Protein AF-A0A8T5L6V1-F1 (afdb_monomer)

Sequence (88 aa):
MSSFEILATRFDVRKLDKICNAKDCTSLPAKEIVLYELEHRTFKKRELASIFLCAVHAALMPEVMNEIRKDAPEDRSIERKGYDLVYQ

Mean predicted aligned error: 5.0 Å

Structure (mmCIF, N/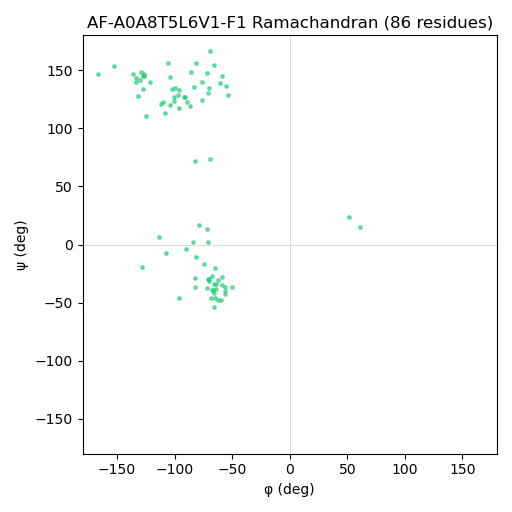CA/C/O backbone):
data_AF-A0A8T5L6V1-F1
#
_entry.id   AF-A0A8T5L6V1-F1
#
loop_
_atom_site.group_PDB
_atom_site.id
_atom_site.type_symbol
_atom_site.label_atom_id
_atom_site.label_alt_id
_atom_site.label_comp_id
_atom_site.label_asym_id
_atom_site.label_entity_id
_atom_site.label_seq_id
_atom_site.pdbx_PDB_ins_code
_atom_site.Cartn_x
_atom_site.Cartn_y
_atom_site.Cartn_z
_atom_site.occupancy
_atom_site.B_iso_or_equiv
_atom_site.auth_seq_id
_atom_site.auth_comp_id
_atom_site.auth_asym_id
_atom_site.auth_atom_id
_atom_site.pdbx_PDB_model_num
ATOM 1 N N . MET A 1 1 ? -18.183 1.270 2.147 1.00 64.12 1 MET A N 1
ATOM 2 C CA . MET A 1 1 ? -16.982 0.765 1.458 1.00 64.12 1 MET A CA 1
ATOM 3 C C . MET A 1 1 ? -15.876 0.681 2.496 1.00 64.12 1 MET A C 1
ATOM 5 O O . MET A 1 1 ? -15.754 1.610 3.285 1.00 64.12 1 MET A O 1
ATOM 9 N N . SER A 1 2 ? -15.170 -0.439 2.600 1.00 79.56 2 SER A N 1
ATOM 10 C CA . SER A 1 2 ? -14.071 -0.607 3.557 1.00 79.56 2 SER A CA 1
ATOM 11 C C . SER A 1 2 ? -12.776 0.013 3.025 1.00 79.56 2 SER A C 1
ATOM 13 O O . SER A 1 2 ? -12.578 0.099 1.813 1.00 79.56 2 SER A O 1
ATOM 15 N N . SER A 1 3 ? -11.856 0.384 3.920 1.00 79.75 3 SER A N 1
ATOM 16 C CA . SER A 1 3 ? -10.518 0.884 3.566 1.00 79.75 3 SER A CA 1
ATOM 17 C C . SER A 1 3 ? -9.793 -0.035 2.572 1.00 79.75 3 SER A C 1
ATOM 19 O O . SER A 1 3 ? -9.125 0.439 1.660 1.00 79.75 3 SER A O 1
ATOM 21 N N . PHE A 1 4 ? -9.973 -1.354 2.698 1.00 79.75 4 PHE A N 1
ATOM 22 C CA . PHE A 1 4 ? -9.392 -2.336 1.782 1.00 79.75 4 PHE A CA 1
ATOM 23 C C . PHE A 1 4 ? -9.983 -2.260 0.365 1.00 79.75 4 PHE A C 1
ATOM 25 O O . PHE A 1 4 ? -9.244 -2.365 -0.607 1.00 79.75 4 PHE A O 1
ATOM 32 N N . GLU A 1 5 ? -11.291 -2.036 0.224 1.00 80.69 5 GLU A N 1
ATOM 33 C CA . GLU A 1 5 ? -11.949 -1.920 -1.088 1.00 80.69 5 GLU A CA 1
ATOM 34 C C . GLU A 1 5 ? -11.479 -0.675 -1.851 1.00 80.69 5 GLU A C 1
ATOM 36 O O . GLU A 1 5 ? -11.234 -0.744 -3.056 1.00 80.69 5 GLU A O 1
ATOM 41 N N . ILE A 1 6 ? -11.283 0.446 -1.148 1.00 78.69 6 ILE A N 1
ATOM 42 C CA . ILE A 1 6 ? -10.716 1.673 -1.728 1.00 78.69 6 ILE A CA 1
ATOM 43 C C . ILE A 1 6 ? -9.311 1.378 -2.269 1.00 78.69 6 ILE A C 1
ATOM 45 O O . ILE A 1 6 ? -9.011 1.683 -3.424 1.00 78.69 6 ILE A O 1
ATOM 49 N N . LEU A 1 7 ? -8.471 0.708 -1.472 1.00 79.88 7 LEU A N 1
ATOM 50 C CA . LEU A 1 7 ? -7.119 0.319 -1.879 1.00 79.88 7 LEU A CA 1
ATOM 51 C C . LEU A 1 7 ? -7.121 -0.634 -3.076 1.00 79.88 7 LEU A C 1
ATOM 53 O O . LEU A 1 7 ? -6.420 -0.374 -4.048 1.00 79.88 7 LEU A O 1
ATOM 57 N N . ALA A 1 8 ? -7.944 -1.682 -3.045 1.00 79.81 8 ALA A N 1
ATOM 58 C CA . ALA A 1 8 ? -8.066 -2.665 -4.121 1.00 79.81 8 ALA A CA 1
ATOM 59 C C . ALA A 1 8 ? -8.625 -2.085 -5.432 1.00 79.81 8 ALA A C 1
ATOM 61 O O . ALA A 1 8 ? -8.450 -2.668 -6.499 1.00 79.81 8 ALA A O 1
ATOM 62 N N . THR A 1 9 ? -9.313 -0.943 -5.364 1.00 77.56 9 THR A N 1
ATOM 63 C CA . THR A 1 9 ? -9.796 -0.228 -6.552 1.00 77.56 9 THR A CA 1
ATOM 64 C C . THR A 1 9 ? -8.699 0.644 -7.163 1.00 77.56 9 THR A C 1
ATOM 66 O O . THR A 1 9 ? -8.613 0.772 -8.383 1.00 77.56 9 THR A O 1
ATOM 69 N N . ARG A 1 10 ? -7.854 1.255 -6.321 1.00 75.62 10 ARG A N 1
ATOM 70 C CA . ARG A 1 10 ? -6.749 2.127 -6.756 1.00 75.62 10 ARG A CA 1
ATOM 71 C C . ARG A 1 10 ? -5.503 1.341 -7.174 1.00 75.62 10 ARG A C 1
ATOM 73 O O . ARG A 1 10 ? -4.753 1.809 -8.024 1.00 75.62 10 ARG A O 1
ATOM 80 N N . PHE A 1 11 ? -5.306 0.160 -6.598 1.00 74.75 11 PHE A N 1
ATOM 81 C CA . PHE A 1 11 ? -4.158 -0.713 -6.815 1.00 74.75 11 PHE A CA 1
ATOM 82 C C . PHE A 1 11 ? -4.629 -2.131 -7.121 1.00 74.75 11 PHE A C 1
ATOM 84 O O . PHE A 1 11 ? -5.566 -2.622 -6.498 1.00 74.75 11 PHE A O 1
ATOM 91 N N . ASP A 1 12 ? -3.960 -2.825 -8.037 1.00 76.81 12 ASP A N 1
ATOM 92 C CA . ASP A 1 12 ? -4.247 -4.231 -8.317 1.00 76.81 12 ASP A CA 1
ATOM 93 C C . ASP A 1 12 ? -3.535 -5.135 -7.297 1.00 76.81 12 ASP A C 1
ATOM 95 O O . ASP A 1 12 ? -2.527 -5.782 -7.578 1.00 76.81 12 ASP A O 1
ATOM 99 N N . VAL A 1 13 ? -4.032 -5.131 -6.055 1.00 75.50 13 VAL A N 1
ATOM 100 C CA . VAL A 1 13 ? -3.395 -5.776 -4.884 1.00 75.50 13 VAL A CA 1
ATOM 101 C C . VAL A 1 13 ? -3.613 -7.299 -4.834 1.00 75.50 13 VAL A C 1
ATOM 103 O O . VAL A 1 13 ? -3.483 -7.930 -3.788 1.00 75.50 13 VAL A O 1
ATOM 106 N N . ARG A 1 14 ? -4.021 -7.925 -5.942 1.00 64.56 14 ARG A N 1
ATOM 107 C CA . ARG A 1 14 ? -4.583 -9.286 -5.918 1.00 64.56 14 ARG A CA 1
ATOM 108 C C . ARG A 1 14 ? -3.537 -10.384 -5.707 1.00 64.56 14 ARG A C 1
ATOM 110 O O . ARG A 1 14 ? -3.933 -11.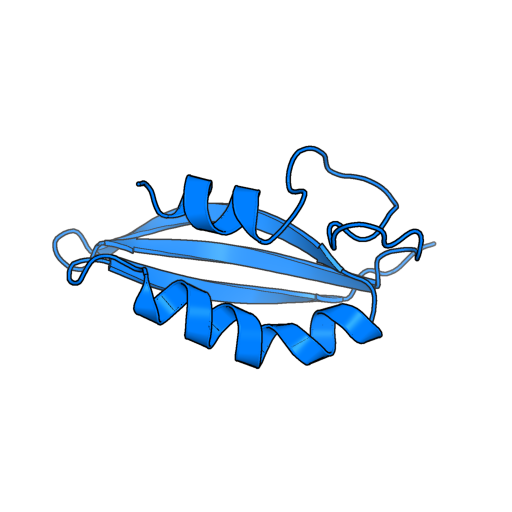495 -5.355 1.00 64.56 14 ARG A O 1
ATOM 117 N N . LYS A 1 15 ? -2.239 -10.105 -5.900 1.00 58.16 15 LYS A N 1
ATOM 118 C CA . LYS A 1 15 ? -1.127 -11.054 -5.700 1.00 58.16 15 LYS A CA 1
ATOM 119 C C . LYS A 1 15 ? 0.187 -10.343 -5.338 1.00 58.16 15 LYS A C 1
ATOM 121 O O . LYS A 1 15 ? 0.420 -9.202 -5.734 1.00 58.16 15 LYS A O 1
ATOM 126 N N . LEU A 1 16 ? 1.059 -11.069 -4.631 1.00 59.28 16 LEU A N 1
ATOM 127 C CA . LEU A 1 16 ? 2.499 -10.798 -4.519 1.00 59.28 16 LEU A CA 1
ATOM 128 C C . LEU A 1 16 ? 3.157 -11.076 -5.882 1.00 59.28 16 LEU A C 1
ATOM 130 O O . LEU A 1 16 ? 3.783 -12.117 -6.085 1.00 59.28 16 LEU A O 1
ATOM 134 N N . ASP A 1 17 ? 2.934 -10.190 -6.849 1.00 61.25 17 ASP A N 1
ATOM 135 C CA . ASP A 1 17 ? 3.497 -10.334 -8.187 1.00 61.25 17 ASP A CA 1
ATOM 136 C C . ASP A 1 17 ? 4.912 -9.746 -8.255 1.00 61.25 17 ASP A C 1
ATOM 138 O O . ASP A 1 17 ? 5.250 -8.755 -7.610 1.00 61.25 17 ASP A O 1
ATOM 142 N N . LYS A 1 18 ? 5.758 -10.332 -9.111 1.00 70.69 18 LYS A N 1
ATOM 143 C CA . LYS A 1 18 ? 7.061 -9.751 -9.491 1.00 70.69 18 LYS A CA 1
ATOM 144 C C . LYS A 1 18 ? 6.907 -8.527 -10.406 1.00 70.69 18 LYS A C 1
ATOM 146 O O . LYS A 1 18 ? 7.871 -8.115 -11.034 1.00 70.69 18 LYS A O 1
ATOM 151 N N . ILE A 1 19 ? 5.703 -7.977 -10.518 1.00 82.06 19 ILE A N 1
ATOM 152 C CA . ILE A 1 19 ? 5.336 -6.849 -11.368 1.00 82.06 19 ILE A CA 1
ATOM 153 C C . ILE A 1 19 ? 4.661 -5.810 -10.469 1.00 82.06 19 ILE A C 1
ATOM 155 O O . ILE A 1 19 ? 4.021 -6.149 -9.479 1.00 82.06 19 ILE A O 1
ATOM 159 N N . CYS A 1 20 ? 4.847 -4.535 -10.792 1.00 88.62 20 CYS A N 1
ATOM 160 C CA . CYS A 1 20 ? 4.226 -3.413 -10.104 1.00 88.62 20 CYS A CA 1
ATOM 161 C C . CYS A 1 20 ? 2.692 -3.566 -10.027 1.00 88.62 20 CYS A C 1
ATOM 163 O O . CYS A 1 20 ? 2.039 -3.700 -11.054 1.00 88.62 20 CYS A O 1
ATOM 165 N N . ASN A 1 21 ? 2.102 -3.438 -8.832 1.00 89.31 21 ASN A N 1
ATOM 166 C CA . ASN A 1 21 ? 0.648 -3.504 -8.600 1.00 89.31 21 ASN A CA 1
ATOM 167 C C . ASN A 1 21 ? -0.127 -2.277 -9.129 1.00 89.31 21 ASN A C 1
ATOM 169 O O . ASN A 1 21 ? -1.337 -2.163 -8.924 1.00 89.31 21 ASN A O 1
ATOM 173 N N . ALA A 1 22 ? 0.547 -1.314 -9.760 1.00 85.12 22 ALA A N 1
ATOM 174 C CA . ALA A 1 22 ? -0.134 -0.227 -10.455 1.00 85.12 22 ALA A CA 1
ATOM 175 C C . ALA A 1 22 ? -0.822 -0.774 -11.711 1.00 85.12 22 ALA A C 1
ATOM 177 O O . ALA A 1 22 ? -0.226 -1.535 -12.473 1.00 85.12 22 ALA A O 1
ATOM 178 N N . LYS A 1 23 ? -2.075 -0.368 -11.928 1.00 80.56 23 LYS A N 1
ATOM 179 C CA . LYS A 1 23 ? -2.872 -0.814 -13.070 1.00 80.56 23 LYS A CA 1
ATOM 180 C C . LYS A 1 23 ? -2.135 -0.538 -14.387 1.00 80.56 23 LYS A C 1
ATOM 182 O O . LYS A 1 23 ? -1.562 0.535 -14.556 1.00 80.56 23 LYS A O 1
ATOM 187 N N . ASP A 1 24 ? -2.154 -1.515 -15.290 1.00 81.06 24 ASP A N 1
ATOM 188 C CA . ASP A 1 24 ? -1.517 -1.454 -16.613 1.00 81.06 24 ASP A CA 1
ATOM 189 C C . ASP A 1 24 ? 0.019 -1.258 -16.583 1.00 81.06 24 ASP A C 1
ATOM 191 O O . ASP A 1 24 ? 0.635 -0.954 -17.605 1.00 81.06 24 ASP A O 1
ATOM 195 N N . CYS A 1 25 ? 0.673 -1.469 -15.431 1.00 87.38 25 CYS A N 1
ATOM 196 C CA . CYS A 1 25 ? 2.127 -1.422 -15.311 1.00 87.38 25 CYS A CA 1
ATOM 197 C C . CYS A 1 25 ? 2.743 -2.822 -15.403 1.00 87.38 25 CYS A C 1
ATOM 199 O O . CYS A 1 25 ? 2.333 -3.743 -14.707 1.00 87.38 25 CYS A O 1
ATOM 201 N N . THR A 1 26 ? 3.788 -2.968 -16.217 1.00 86.94 26 THR A N 1
ATOM 202 C CA . THR A 1 26 ? 4.533 -4.229 -16.389 1.00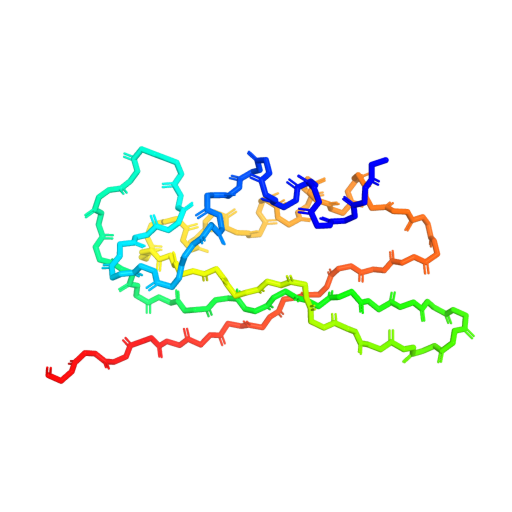 86.94 26 THR A CA 1
ATOM 203 C C . THR A 1 26 ? 5.970 -4.161 -15.866 1.00 86.94 26 THR A C 1
ATOM 205 O O . THR A 1 26 ? 6.748 -5.095 -16.043 1.00 86.94 26 THR A O 1
ATOM 208 N N . SER A 1 27 ? 6.348 -3.059 -15.209 1.00 90.69 27 SER A N 1
ATOM 209 C CA . SER A 1 27 ? 7.685 -2.891 -14.638 1.00 90.69 27 SER A CA 1
ATOM 210 C C . SER A 1 27 ? 7.889 -3.769 -13.407 1.00 90.69 27 SER A C 1
ATOM 212 O O . SER A 1 27 ? 6.966 -3.961 -12.613 1.00 90.69 27 SER A O 1
ATOM 214 N N . LEU A 1 28 ? 9.127 -4.221 -13.202 1.00 90.81 28 LEU A N 1
ATOM 215 C CA . LEU A 1 28 ? 9.521 -4.853 -11.947 1.00 90.81 28 LEU A CA 1
ATOM 216 C C . LEU A 1 28 ? 9.335 -3.859 -10.785 1.00 90.81 28 LEU A C 1
ATOM 218 O O . LEU A 1 28 ? 9.641 -2.666 -10.938 1.00 90.81 28 LEU A O 1
ATOM 222 N N . PRO A 1 29 ? 8.828 -4.315 -9.630 1.00 92.06 29 PRO A N 1
ATOM 223 C CA . PRO A 1 29 ? 8.762 -3.481 -8.455 1.00 92.06 29 PRO A CA 1
ATOM 224 C C . PRO A 1 29 ? 10.177 -3.148 -7.973 1.00 92.06 29 PRO A C 1
ATOM 226 O O . PRO A 1 29 ? 11.140 -3.832 -8.277 1.00 92.06 29 PRO A O 1
ATOM 229 N N . ALA A 1 30 ? 10.311 -2.033 -7.272 1.00 92.75 30 ALA A N 1
ATOM 230 C CA . ALA A 1 30 ? 11.559 -1.579 -6.660 1.00 92.75 30 ALA A CA 1
ATOM 231 C C . ALA A 1 30 ? 11.356 -1.241 -5.180 1.00 92.75 30 ALA A C 1
ATOM 233 O O . ALA A 1 30 ? 12.315 -1.186 -4.417 1.00 92.75 30 ALA A O 1
ATOM 234 N N . LYS A 1 31 ? 10.104 -1.012 -4.770 1.00 92.00 31 LYS A N 1
ATOM 235 C CA . LYS A 1 31 ? 9.722 -0.742 -3.392 1.00 92.00 31 LYS A CA 1
ATOM 236 C C . LYS A 1 31 ? 8.507 -1.573 -3.009 1.00 92.00 31 LYS A C 1
ATOM 238 O O . LYS A 1 31 ? 7.585 -1.730 -3.808 1.00 92.00 31 LYS A O 1
ATOM 243 N N . GLU A 1 32 ? 8.490 -2.036 -1.771 1.00 92.00 32 GLU A N 1
ATOM 244 C CA . GLU A 1 32 ? 7.296 -2.529 -1.094 1.00 92.00 32 GLU A CA 1
ATOM 245 C C . GLU A 1 32 ? 6.761 -1.423 -0.186 1.00 92.00 32 GLU A C 1
ATOM 247 O O . GLU A 1 32 ? 7.510 -0.764 0.535 1.00 92.00 32 GLU A O 1
ATOM 252 N N . ILE A 1 33 ? 5.454 -1.198 -0.222 1.00 91.31 33 ILE A N 1
ATOM 253 C CA . ILE A 1 33 ? 4.767 -0.232 0.626 1.00 91.31 33 ILE A CA 1
ATOM 254 C C . ILE A 1 33 ? 3.655 -0.959 1.357 1.00 91.31 33 ILE A C 1
ATOM 256 O O . ILE A 1 33 ? 2.652 -1.345 0.762 1.00 91.31 33 ILE A O 1
ATOM 260 N N . VAL A 1 34 ? 3.830 -1.107 2.664 1.00 91.25 34 VAL A N 1
ATOM 261 C CA . VAL A 1 34 ? 2.854 -1.740 3.544 1.00 91.25 34 VAL A CA 1
ATOM 262 C C . VAL A 1 34 ? 1.923 -0.673 4.096 1.00 91.25 34 VAL A C 1
ATOM 264 O O . VAL A 1 34 ? 2.372 0.343 4.639 1.00 91.25 34 VAL A O 1
ATOM 267 N N . LEU A 1 35 ? 0.624 -0.894 3.938 1.00 90.50 35 LEU A N 1
ATOM 268 C CA . LEU A 1 35 ? -0.435 -0.015 4.404 1.00 90.50 35 LEU A CA 1
ATOM 269 C C . LEU A 1 35 ? -1.056 -0.566 5.680 1.00 90.50 35 LEU A C 1
ATOM 271 O O . LEU A 1 35 ? -1.415 -1.740 5.757 1.00 90.50 35 LEU A O 1
ATOM 275 N N . TYR A 1 36 ? -1.230 0.312 6.661 1.00 91.62 36 TYR A N 1
ATOM 276 C CA . TYR A 1 36 ? -1.833 -0.014 7.944 1.00 91.62 36 TYR A CA 1
ATOM 277 C C . TYR A 1 36 ? -3.062 0.853 8.191 1.00 91.62 36 TYR A C 1
ATOM 279 O O . TYR A 1 36 ? -3.041 2.053 7.937 1.00 91.62 36 TYR A O 1
ATOM 287 N N . GLU A 1 37 ? -4.106 0.249 8.741 1.00 91.38 37 GLU A N 1
ATOM 288 C CA . GLU A 1 37 ? -5.259 0.925 9.323 1.00 91.38 37 GLU A CA 1
ATOM 289 C C . GLU A 1 37 ? -5.060 1.027 10.833 1.00 91.38 37 GLU A C 1
ATOM 291 O O . GLU A 1 37 ? -4.773 0.026 11.492 1.00 91.38 37 GLU A O 1
ATOM 296 N N . LEU A 1 38 ? -5.218 2.227 11.378 1.00 92.12 38 LEU A N 1
ATOM 297 C CA . LEU A 1 38 ? -5.239 2.478 12.813 1.00 92.12 38 LEU A CA 1
ATOM 298 C C . LEU A 1 38 ? -6.650 2.904 13.217 1.00 92.12 38 LEU A C 1
ATOM 300 O O . LEU A 1 38 ? -7.146 3.916 12.728 1.00 92.12 38 LEU A O 1
ATOM 304 N N . GLU A 1 39 ? -7.275 2.151 14.118 1.00 91.31 39 GLU A N 1
ATOM 305 C CA . GLU A 1 39 ? -8.552 2.510 14.741 1.00 91.31 39 GLU A CA 1
ATOM 306 C C . GLU A 1 39 ? -8.293 3.384 15.975 1.00 91.31 39 GLU A C 1
ATOM 308 O O . GLU A 1 39 ? -7.643 2.946 16.926 1.00 91.31 39 GLU A O 1
ATOM 313 N N . HIS A 1 40 ? -8.801 4.620 15.994 1.00 88.19 40 HIS A N 1
ATOM 314 C CA . HIS A 1 40 ? -8.429 5.601 17.028 1.00 88.19 40 HIS A CA 1
ATOM 315 C C . HIS A 1 40 ? -9.004 5.285 18.407 1.00 88.19 40 HIS A C 1
ATOM 317 O O . HIS A 1 40 ? -8.392 5.607 19.419 1.00 88.19 40 HIS A O 1
ATOM 323 N N . ARG A 1 41 ? -10.169 4.630 18.469 1.00 88.25 41 ARG A N 1
ATOM 324 C CA . ARG A 1 41 ? -10.831 4.300 19.745 1.00 88.25 41 ARG A CA 1
ATOM 325 C C . ARG A 1 41 ? -10.116 3.199 20.516 1.00 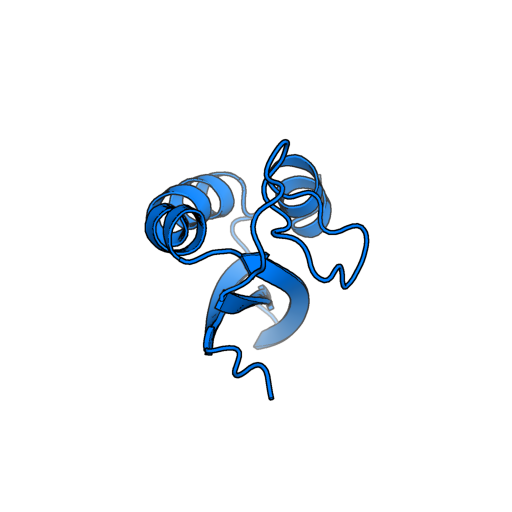88.25 41 ARG A C 1
ATOM 327 O O . ARG A 1 41 ? -10.084 3.220 21.741 1.00 88.25 41 ARG A O 1
ATOM 334 N N . THR A 1 42 ? -9.590 2.213 19.800 1.00 90.12 42 THR A N 1
ATOM 335 C CA . THR A 1 42 ? -8.989 1.007 20.383 1.00 90.12 42 THR A CA 1
ATOM 336 C C . THR A 1 42 ? -7.467 1.001 20.261 1.00 90.12 42 THR A C 1
ATOM 338 O O . THR A 1 42 ? -6.825 0.101 20.799 1.00 90.12 42 THR A O 1
ATOM 341 N N . PHE A 1 43 ? -6.897 1.970 19.532 1.00 87.75 43 PHE A N 1
ATOM 342 C CA . PHE A 1 43 ? -5.495 2.017 19.107 1.00 87.75 43 PHE A CA 1
ATOM 343 C C . PHE A 1 43 ? -5.032 0.734 18.404 1.00 87.75 43 PHE A C 1
ATOM 345 O O . PHE A 1 43 ? -3.841 0.417 18.368 1.00 87.75 43 PHE A O 1
ATOM 352 N N . LYS A 1 44 ? -5.971 -0.028 17.830 1.00 90.69 44 LYS A N 1
ATOM 353 C CA . LYS A 1 44 ? -5.649 -1.251 17.103 1.00 90.69 44 LYS A CA 1
ATOM 354 C C . LYS A 1 44 ? -5.089 -0.894 15.741 1.00 90.69 44 LYS A C 1
ATOM 356 O O . LYS A 1 44 ? -5.735 -0.214 14.946 1.00 90.69 44 LYS A O 1
ATOM 361 N N . LYS A 1 45 ? -3.893 -1.409 15.474 1.00 91.75 45 LYS A N 1
ATOM 362 C CA . LYS A 1 45 ? -3.229 -1.326 14.179 1.00 91.75 45 LYS A CA 1
ATOM 363 C C . LYS A 1 45 ? -3.411 -2.642 13.432 1.00 91.75 45 LYS A C 1
ATOM 365 O O . LYS A 1 45 ? -3.100 -3.703 13.969 1.00 91.75 45 LYS A O 1
ATOM 370 N N . ARG A 1 46 ? -3.903 -2.571 12.198 1.00 91.12 46 ARG A N 1
ATOM 371 C CA . ARG A 1 46 ? -4.114 -3.719 11.313 1.00 91.12 46 ARG A CA 1
ATOM 372 C C . ARG A 1 46 ? -3.434 -3.468 9.978 1.00 91.12 46 ARG A C 1
ATOM 374 O O . ARG A 1 46 ? -3.589 -2.401 9.398 1.00 91.12 46 ARG A O 1
ATOM 381 N N . GLU A 1 47 ? -2.704 -4.451 9.477 1.00 90.75 47 GLU A N 1
ATOM 382 C CA . GLU A 1 47 ? -2.183 -4.414 8.111 1.00 90.75 47 GLU A CA 1
ATOM 383 C C . GLU A 1 47 ? -3.324 -4.599 7.103 1.00 90.75 47 GLU A C 1
ATOM 385 O O . GLU A 1 47 ? -4.152 -5.498 7.255 1.00 90.75 47 GLU A O 1
ATOM 390 N N . LEU A 1 48 ? -3.398 -3.719 6.105 1.00 88.19 48 LEU A N 1
ATOM 391 C CA . LEU A 1 48 ? -4.403 -3.780 5.044 1.00 88.19 48 LEU A CA 1
ATOM 392 C C . LEU A 1 48 ? -3.866 -4.474 3.795 1.00 88.19 48 LEU A C 1
ATOM 394 O O . LEU A 1 48 ? -4.574 -5.272 3.190 1.00 88.19 48 LEU A O 1
ATOM 398 N N . ALA A 1 49 ? -2.654 -4.108 3.378 1.00 87.62 49 ALA A N 1
ATOM 399 C CA . ALA A 1 49 ? -2.077 -4.527 2.109 1.00 87.62 49 ALA A CA 1
ATOM 400 C C . ALA A 1 49 ? -0.572 -4.242 2.053 1.00 87.62 49 ALA A C 1
ATOM 402 O O . ALA A 1 49 ? -0.133 -3.192 2.523 1.00 87.62 49 ALA A O 1
ATOM 403 N N . SER A 1 50 ? 0.172 -5.107 1.364 1.00 88.94 50 SER A N 1
ATOM 404 C CA . SER A 1 50 ? 1.499 -4.798 0.822 1.00 88.94 50 SER A CA 1
ATOM 405 C C . SER A 1 50 ? 1.377 -4.499 -0.668 1.00 88.94 50 SER A C 1
ATOM 407 O O . SER A 1 50 ? 0.872 -5.323 -1.428 1.00 88.94 50 SER A O 1
ATOM 409 N N . ILE A 1 51 ? 1.829 -3.318 -1.087 1.00 89.44 51 ILE A N 1
ATOM 410 C CA . ILE A 1 51 ? 1.814 -2.868 -2.481 1.00 89.44 51 ILE A CA 1
ATOM 411 C C . ILE A 1 51 ? 3.249 -2.824 -2.998 1.00 89.44 51 ILE A C 1
ATOM 413 O O . ILE A 1 51 ? 4.091 -2.101 -2.467 1.00 89.44 51 ILE A O 1
ATOM 417 N N . PHE A 1 52 ? 3.516 -3.557 -4.068 1.00 91.12 52 PHE A N 1
ATOM 418 C CA . PHE A 1 52 ? 4.803 -3.607 -4.744 1.00 91.12 52 PHE A CA 1
ATOM 419 C C . PHE A 1 52 ? 4.771 -2.633 -5.918 1.00 91.12 52 PHE A C 1
ATOM 421 O O . PHE A 1 52 ? 3.969 -2.783 -6.836 1.00 91.12 52 PHE A O 1
ATOM 428 N N . LEU A 1 53 ? 5.624 -1.608 -5.901 1.00 91.31 53 LEU A N 1
ATOM 429 C CA . LEU A 1 53 ? 5.646 -0.560 -6.924 1.00 91.31 53 LEU A CA 1
ATOM 430 C C . LEU A 1 53 ? 7.039 -0.377 -7.511 1.00 91.31 53 LEU A C 1
ATOM 432 O O . LEU A 1 53 ? 8.045 -0.458 -6.804 1.00 91.31 53 LEU A O 1
ATOM 436 N N . CYS A 1 54 ? 7.107 -0.074 -8.807 1.00 92.81 54 CYS A N 1
ATOM 437 C CA . CYS A 1 54 ? 8.340 0.409 -9.425 1.00 92.81 54 CYS A CA 1
ATOM 438 C C . CYS A 1 54 ? 8.683 1.824 -8.921 1.00 92.81 54 CYS A C 1
ATOM 440 O O . CYS A 1 54 ? 7.844 2.510 -8.329 1.00 92.81 54 CYS A O 1
ATOM 442 N N . ALA A 1 55 ? 9.908 2.292 -9.175 1.00 91.44 55 ALA A N 1
ATOM 443 C CA . ALA A 1 55 ? 10.373 3.595 -8.692 1.00 91.44 55 ALA A CA 1
ATOM 444 C C . ALA A 1 55 ? 9.472 4.770 -9.131 1.00 91.44 55 ALA A C 1
ATOM 446 O O . ALA A 1 55 ? 9.231 5.681 -8.340 1.00 91.44 55 ALA A O 1
ATOM 447 N N . VAL A 1 56 ? 8.928 4.716 -10.354 1.00 92.81 56 VAL A N 1
ATOM 448 C CA . VAL A 1 56 ? 8.043 5.755 -10.912 1.00 92.81 56 VAL A CA 1
ATOM 449 C C . VAL A 1 56 ? 6.723 5.828 -10.144 1.00 92.81 56 VAL A C 1
ATOM 451 O O . VAL A 1 56 ? 6.366 6.882 -9.629 1.00 92.81 56 VAL A O 1
ATOM 454 N N . HIS A 1 57 ? 6.013 4.707 -9.996 1.00 92.12 57 HIS A N 1
ATOM 455 C CA . HIS A 1 57 ? 4.729 4.691 -9.288 1.00 92.12 57 HIS A CA 1
ATOM 456 C C . HIS A 1 57 ? 4.884 4.914 -7.782 1.00 92.12 57 HIS A C 1
ATOM 458 O O . HIS A 1 57 ? 4.025 5.533 -7.157 1.00 92.12 57 HIS A O 1
ATOM 464 N N . ALA A 1 58 ? 6.000 4.482 -7.191 1.00 91.12 58 ALA A N 1
ATOM 465 C CA . ALA A 1 58 ? 6.285 4.759 -5.791 1.00 91.12 58 ALA A CA 1
ATOM 466 C C . ALA A 1 58 ? 6.414 6.267 -5.500 1.00 91.12 58 ALA A C 1
ATOM 468 O O . ALA A 1 58 ? 6.062 6.703 -4.400 1.00 91.12 58 ALA A O 1
ATOM 469 N N . ALA A 1 59 ? 6.871 7.065 -6.473 1.00 90.88 59 ALA A N 1
ATOM 470 C CA . ALA A 1 59 ? 6.951 8.519 -6.346 1.00 90.88 59 ALA A CA 1
ATOM 471 C C . ALA A 1 59 ? 5.567 9.189 -6.279 1.00 90.88 59 ALA A C 1
ATOM 473 O O . ALA A 1 59 ? 5.435 10.220 -5.626 1.00 90.88 59 ALA A O 1
ATOM 474 N N . LEU A 1 60 ? 4.533 8.575 -6.867 1.00 89.62 60 LEU A N 1
ATOM 475 C CA . LEU A 1 60 ? 3.150 9.078 -6.857 1.00 89.62 60 LEU A CA 1
ATOM 476 C C . LEU A 1 60 ? 2.398 8.750 -5.560 1.00 89.62 60 LEU A C 1
ATOM 478 O O . LEU A 1 60 ? 1.319 9.281 -5.298 1.00 89.62 60 LEU A O 1
ATOM 482 N N . MET A 1 61 ? 2.955 7.888 -4.707 1.00 86.50 61 MET A N 1
ATOM 483 C CA . MET A 1 61 ? 2.260 7.445 -3.501 1.00 86.50 61 MET A CA 1
ATOM 484 C C . MET A 1 61 ? 1.845 8.539 -2.519 1.00 86.50 61 MET A C 1
ATOM 486 O O . MET A 1 61 ? 0.797 8.363 -1.905 1.00 86.50 61 MET A O 1
ATOM 490 N N . PRO A 1 62 ? 2.583 9.644 -2.314 1.00 87.88 62 PRO A N 1
ATOM 491 C CA . PRO A 1 62 ? 2.091 10.740 -1.484 1.00 87.88 62 PRO A CA 1
ATOM 492 C C . PRO A 1 62 ? 0.734 11.283 -1.959 1.00 87.88 62 PRO A C 1
ATOM 494 O O . PRO A 1 62 ? -0.153 11.491 -1.134 1.00 87.88 62 PRO A O 1
ATOM 497 N N . GLU A 1 63 ? 0.550 11.445 -3.271 1.00 87.88 63 GLU A N 1
ATOM 498 C CA . GLU A 1 63 ? -0.703 11.927 -3.865 1.00 87.88 63 GLU A CA 1
ATOM 499 C C . GLU A 1 63 ? -1.818 10.897 -3.697 1.00 87.88 63 GLU A C 1
ATOM 501 O O . GLU A 1 63 ? -2.904 11.225 -3.221 1.00 87.88 63 GLU A O 1
ATOM 506 N N . VAL A 1 64 ? -1.528 9.624 -3.978 1.00 84.94 64 VAL A N 1
ATOM 507 C CA . VAL A 1 64 ? -2.523 8.557 -3.819 1.00 84.94 64 VAL A CA 1
ATOM 508 C C . VAL A 1 64 ? -2.944 8.392 -2.356 1.00 84.94 64 VAL A C 1
ATOM 510 O O . VAL A 1 64 ? -4.125 8.208 -2.071 1.00 84.94 64 VAL A O 1
ATOM 513 N N . MET A 1 65 ? -2.011 8.519 -1.409 1.00 86.31 65 MET A N 1
ATOM 514 C CA . MET A 1 65 ? -2.331 8.490 0.020 1.00 86.31 65 MET A CA 1
ATOM 515 C C . M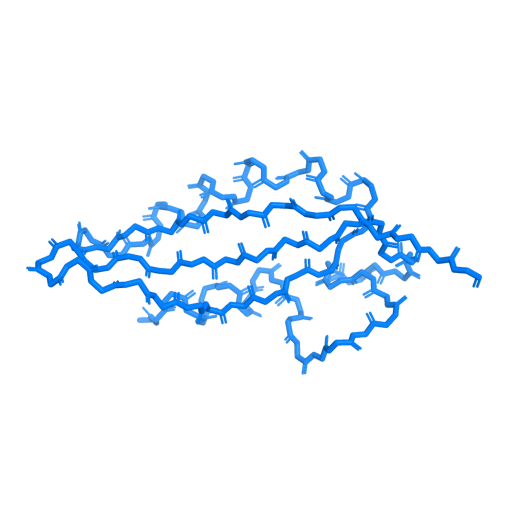ET A 1 65 ? -3.225 9.655 0.444 1.00 86.31 65 MET A C 1
ATOM 517 O O . MET A 1 65 ? -4.049 9.477 1.338 1.00 86.31 65 MET A O 1
ATOM 521 N N . ASN A 1 66 ? -3.078 10.832 -0.168 1.00 88.00 66 ASN A N 1
ATOM 522 C CA . ASN A 1 66 ? -3.965 11.957 0.114 1.00 88.00 66 ASN A CA 1
ATOM 523 C C . ASN A 1 66 ? -5.394 11.663 -0.348 1.00 88.00 66 ASN A C 1
ATOM 525 O O . ASN A 1 66 ? -6.324 11.937 0.402 1.00 88.00 66 ASN A O 1
ATOM 529 N N . GLU A 1 67 ? -5.570 11.051 -1.520 1.00 86.00 67 GLU A N 1
ATOM 530 C CA . GLU A 1 67 ? -6.895 10.627 -1.989 1.00 86.00 67 GLU A CA 1
ATOM 531 C C . GLU A 1 67 ? -7.490 9.531 -1.096 1.00 86.00 67 GLU A C 1
ATOM 533 O O . GLU A 1 67 ? -8.618 9.659 -0.635 1.00 86.00 67 GLU A O 1
ATOM 538 N N . ILE A 1 68 ? -6.706 8.507 -0.744 1.00 83.31 68 ILE A N 1
ATOM 539 C CA . ILE A 1 68 ? -7.145 7.437 0.167 1.00 83.31 68 ILE A CA 1
ATOM 540 C C . ILE A 1 68 ? -7.613 7.996 1.517 1.00 83.31 68 ILE A C 1
ATOM 542 O O . ILE A 1 68 ? -8.587 7.510 2.083 1.00 83.31 68 ILE A O 1
ATOM 546 N N . ARG A 1 69 ? -6.919 9.008 2.051 1.00 83.31 69 ARG A N 1
ATOM 547 C CA . ARG A 1 69 ? -7.274 9.633 3.333 1.00 83.31 69 ARG A CA 1
ATOM 548 C C . ARG A 1 69 ? -8.561 10.449 3.268 1.00 83.31 69 ARG A C 1
ATOM 550 O O . ARG A 1 69 ? -9.226 10.540 4.290 1.00 83.31 69 ARG A O 1
ATOM 557 N N . LYS A 1 70 ? -8.913 11.026 2.113 1.00 84.31 70 LYS A N 1
ATOM 558 C CA . LYS A 1 70 ? -10.202 11.720 1.931 1.00 84.31 70 LYS A CA 1
ATOM 559 C C . LYS A 1 70 ? -11.380 10.752 2.015 1.00 84.31 70 LYS A C 1
ATOM 561 O O . LYS A 1 70 ? -12.432 11.125 2.516 1.00 84.31 70 LYS A O 1
ATOM 566 N N . ASP A 1 71 ? -11.172 9.523 1.549 1.00 81.31 71 ASP A N 1
ATOM 567 C CA . ASP A 1 71 ? -12.184 8.466 1.545 1.00 81.31 71 ASP A CA 1
ATOM 568 C C . ASP A 1 71 ? -12.163 7.614 2.835 1.00 81.31 71 ASP A C 1
ATOM 570 O O . ASP A 1 71 ? -12.993 6.716 3.007 1.00 81.31 71 ASP A O 1
ATOM 574 N N . ALA A 1 72 ? -11.209 7.859 3.743 1.00 76.25 72 ALA A N 1
ATOM 575 C CA . ALA A 1 72 ? -11.071 7.107 4.985 1.00 76.25 72 ALA A CA 1
ATOM 576 C C . ALA A 1 72 ? -12.134 7.534 6.024 1.00 76.25 72 ALA A C 1
ATOM 578 O O . ALA A 1 72 ? -12.404 8.727 6.167 1.00 76.25 72 ALA A O 1
ATOM 579 N N . PRO A 1 73 ? -12.721 6.589 6.786 1.00 79.56 73 PRO A N 1
ATOM 580 C CA . PRO A 1 73 ? -13.636 6.908 7.886 1.00 79.56 73 PRO A CA 1
ATOM 581 C C . PRO A 1 73 ? -12.981 7.788 8.962 1.00 79.56 73 PRO A C 1
ATOM 583 O O . PRO A 1 73 ? -11.814 7.583 9.282 1.00 79.56 73 PRO A O 1
ATOM 586 N N . GLU A 1 74 ? -13.732 8.709 9.578 1.00 82.31 74 GLU A N 1
ATOM 587 C CA . GLU A 1 74 ? -13.208 9.659 10.583 1.00 82.31 74 GLU A CA 1
ATOM 588 C C . GLU A 1 74 ? -12.573 8.994 11.818 1.00 82.31 74 GLU A C 1
ATOM 590 O O . GLU A 1 74 ? -11.686 9.566 12.445 1.00 82.31 74 GLU A O 1
ATOM 595 N N . ASP A 1 75 ? -13.010 7.785 12.180 1.00 85.12 75 ASP A N 1
ATOM 596 C CA . ASP A 1 75 ? -12.502 7.019 13.323 1.00 85.12 75 ASP A CA 1
ATOM 597 C C . ASP A 1 75 ? -11.236 6.206 13.003 1.00 85.12 75 ASP A C 1
ATOM 599 O O . ASP A 1 75 ? -10.740 5.452 13.854 1.00 85.12 75 ASP A O 1
ATOM 603 N N . ARG A 1 76 ? -10.725 6.325 11.772 1.00 85.25 76 ARG A N 1
ATOM 604 C CA . ARG A 1 76 ? -9.613 5.530 11.260 1.00 85.25 76 ARG A CA 1
ATOM 605 C C . ARG A 1 76 ? -8.613 6.387 10.508 1.00 85.25 76 AR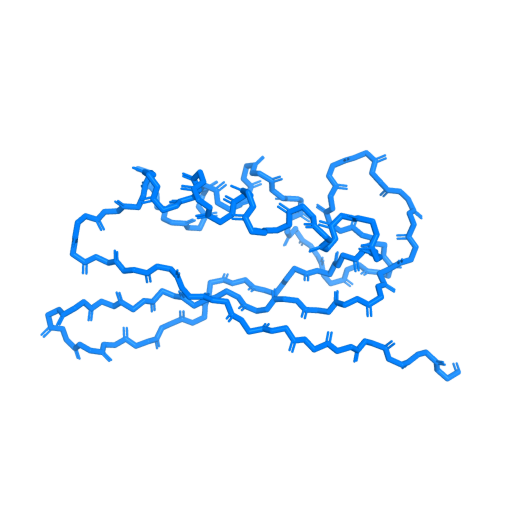G A C 1
ATOM 607 O O . ARG A 1 76 ? -8.948 7.326 9.800 1.00 85.25 76 ARG A O 1
ATOM 614 N N . SER A 1 77 ? -7.347 6.004 10.591 1.00 88.50 77 SER A N 1
ATOM 615 C CA . SER A 1 77 ? -6.300 6.591 9.757 1.00 88.50 77 SER A CA 1
ATOM 616 C C . SER A 1 77 ? -5.524 5.521 9.019 1.00 88.50 77 SER A C 1
ATOM 618 O O . SER A 1 77 ? -5.267 4.444 9.557 1.00 88.50 77 SER A O 1
ATOM 620 N N . ILE A 1 78 ? -5.113 5.845 7.792 1.00 88.81 78 ILE A N 1
ATOM 621 C CA . ILE A 1 78 ? -4.271 4.971 6.981 1.00 88.81 78 ILE A CA 1
ATOM 622 C C . ILE A 1 78 ? -2.834 5.499 6.990 1.00 88.81 78 ILE A C 1
ATOM 624 O O . ILE A 1 78 ? -2.540 6.628 6.576 1.00 88.81 78 ILE A O 1
ATOM 628 N N . GLU A 1 79 ? -1.936 4.650 7.472 1.00 90.12 79 GLU A N 1
ATOM 629 C CA . GLU A 1 79 ? -0.494 4.857 7.519 1.00 90.12 79 GLU A CA 1
ATOM 630 C C . GLU A 1 79 ? 0.198 4.000 6.458 1.00 90.12 79 GLU A C 1
ATOM 632 O O . GLU A 1 79 ? -0.316 2.960 6.048 1.00 90.12 79 GLU A O 1
ATOM 637 N N . ARG A 1 80 ? 1.399 4.410 6.039 1.00 90.56 80 ARG A N 1
ATOM 638 C CA . ARG A 1 80 ? 2.236 3.631 5.121 1.00 90.56 80 ARG A CA 1
ATOM 639 C C . ARG A 1 80 ? 3.649 3.463 5.662 1.00 90.56 80 ARG A C 1
ATOM 641 O O . ARG A 1 80 ? 4.177 4.381 6.289 1.00 90.56 80 ARG A O 1
ATOM 648 N N . LYS A 1 81 ? 4.285 2.338 5.344 1.00 91.81 81 LYS A N 1
ATOM 649 C CA . LYS A 1 81 ? 5.711 2.092 5.580 1.00 91.81 81 LYS A CA 1
ATOM 650 C C . LYS A 1 81 ? 6.349 1.532 4.313 1.00 91.81 81 LYS A C 1
ATOM 652 O O . LYS A 1 81 ? 5.819 0.592 3.737 1.00 91.81 81 LYS A O 1
ATOM 657 N N . GLY A 1 82 ? 7.438 2.151 3.862 1.00 89.56 82 GLY A N 1
ATOM 658 C CA . GLY A 1 82 ? 8.134 1.774 2.631 1.00 89.56 82 GLY A CA 1
ATOM 659 C C . GLY A 1 82 ? 9.421 1.001 2.907 1.00 89.56 82 GLY A 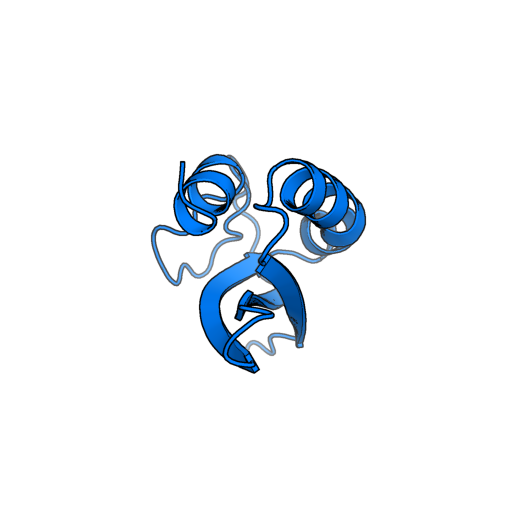C 1
ATOM 660 O O . GLY A 1 82 ? 10.134 1.324 3.856 1.00 89.56 82 GLY A O 1
ATOM 661 N N . TYR A 1 83 ? 9.715 0.033 2.048 1.00 91.25 83 TYR A N 1
ATOM 662 C CA . TYR A 1 83 ? 10.920 -0.788 2.046 1.00 91.25 83 TYR A CA 1
ATOM 663 C C . TYR A 1 83 ? 11.469 -0.860 0.621 1.00 91.25 83 TYR A C 1
ATOM 665 O O . TYR A 1 83 ? 10.699 -0.958 -0.335 1.00 91.25 83 TYR A O 1
ATOM 673 N N . ASP A 1 84 ? 12.788 -0.795 0.466 1.00 90.94 84 ASP A N 1
ATOM 674 C CA . ASP A 1 84 ? 13.434 -0.985 -0.834 1.00 90.94 84 ASP A CA 1
ATOM 675 C C . ASP A 1 84 ? 13.612 -2.486 -1.107 1.00 90.94 84 ASP A C 1
ATOM 677 O O . ASP A 1 84 ? 14.008 -3.246 -0.221 1.00 90.94 84 ASP A O 1
ATOM 681 N N . LEU A 1 85 ? 13.304 -2.914 -2.332 1.00 86.25 85 LEU A N 1
ATOM 682 C CA . LEU A 1 85 ? 13.442 -4.302 -2.765 1.00 86.25 85 LEU A CA 1
ATOM 683 C C . LEU A 1 85 ? 14.816 -4.503 -3.398 1.00 86.25 85 LEU A C 1
ATOM 685 O O . LEU A 1 85 ? 15.197 -3.790 -4.325 1.00 86.25 85 LEU A O 1
ATOM 689 N N . VAL A 1 86 ? 15.547 -5.503 -2.911 1.00 82.25 86 VAL A N 1
ATOM 690 C CA . VAL A 1 86 ? 16.849 -5.898 -3.453 1.00 82.25 86 VAL A CA 1
ATOM 691 C C . VAL A 1 86 ? 16.671 -7.232 -4.167 1.00 82.25 86 VAL A C 1
ATOM 693 O O . VAL A 1 86 ? 16.384 -8.244 -3.531 1.00 82.25 86 VAL A O 1
ATOM 696 N N . TYR A 1 87 ? 16.821 -7.227 -5.491 1.00 75.94 87 TYR A N 1
ATOM 697 C CA . TYR A 1 87 ? 16.821 -8.444 -6.301 1.00 75.94 87 TYR A CA 1
ATOM 698 C C . TYR A 1 87 ? 18.255 -8.964 -6.385 1.00 75.94 87 TYR A C 1
ATOM 700 O O . TYR A 1 87 ? 19.152 -8.218 -6.779 1.00 75.94 87 TYR A O 1
ATOM 708 N N . GLN A 1 88 ? 18.458 -10.208 -5.952 1.00 62.38 88 GLN A N 1
ATOM 709 C CA . GLN A 1 88 ? 19.724 -10.935 -6.082 1.00 62.38 88 GLN A CA 1
ATOM 710 C C . GLN A 1 88 ? 19.800 -11.651 -7.428 1.00 62.38 88 GLN A C 1
ATOM 712 O O . GLN A 1 88 ? 18.737 -12.123 -7.896 1.00 62.38 88 GLN A O 1
#

Foldseek 3Di:
DDLLVLVVVQFVQVDP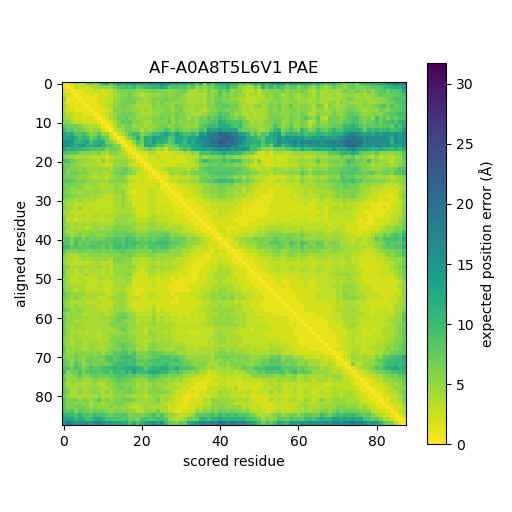DLFFRGPPGRDGFFKWKWKWKAQQVVRDIDTRGIGGHHPVVVVCVVVVLVVSQVVDDPRMHMDMDMDTDDDD

Radius of gyration: 13.09 Å; Cα contacts (8 Å, |Δi|>4): 145; chains: 1; bounding box: 37×23×37 Å

Solvent-accessible surface are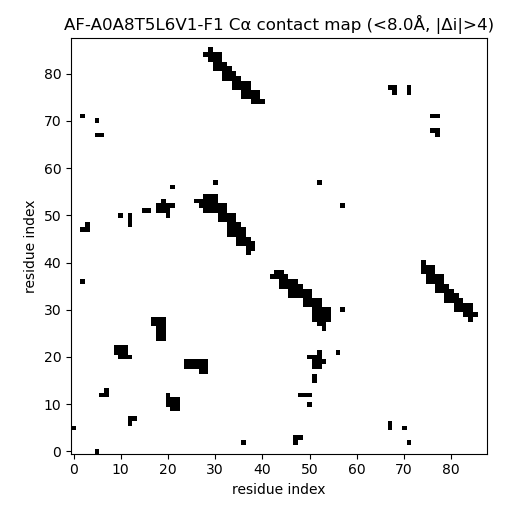a (backbone atoms only — not comparable to full-atom values): 5170 Å² total; per-residue (Å²): 136,54,75,58,54,58,46,52,72,73,27,51,66,87,61,98,55,82,35,16,27,49,76,97,47,82,48,56,45,37,31,39,36,40,32,32,40,35,35,67,90,76,69,47,74,43,82,70,47,72,44,36,22,21,70,72,60,54,67,47,43,68,61,54,51,54,55,54,56,73,75,43,56,92,64,42,47,79,47,76,49,79,44,81,58,84,87,130

pLDDT: mean 84.77, std 8.17, range [58.16, 92.81]

Nearest PDB structures (foldseek):
  4qsg-assembly1_A  TM=5.598E-01  e=3.482E+00  Microcystis aeruginosa PCC 7806
  2r7l-assembly1_A  TM=3.433E-01  e=4.529E+00  Methanocaldococcus jannaschii
  6lgw-assembly1_E  TM=2.975E-01  e=7.174E+00  Lyssavirus rabies

Secondary structure (DSSP, 8-state):
--HHHHHHHHS-TTS--SS-SSTT--SPP-EEEEEEEEETTTTEEEEEEEEEE-HHHHHHHHHHHHHHHHSS-TTEEEEEEEEE----